Protein AF-A0A1Y3N9B3-F1 (afdb_monomer_lite)

Secondary structure (DSSP, 8-state):
--GGGGSB-TTSSSSS-S----SHHHHHHHHHHHHHHHHHHHHHHHHHT-HHHHHHHHHHHHHHHHHHHHHHHHHHHHB-HHHHHHHHHHHHHHHHHHHHHHHHHHHHHHHHHHHHHHHHHHHHHH-HHHHHHHHHHHHHHHHHH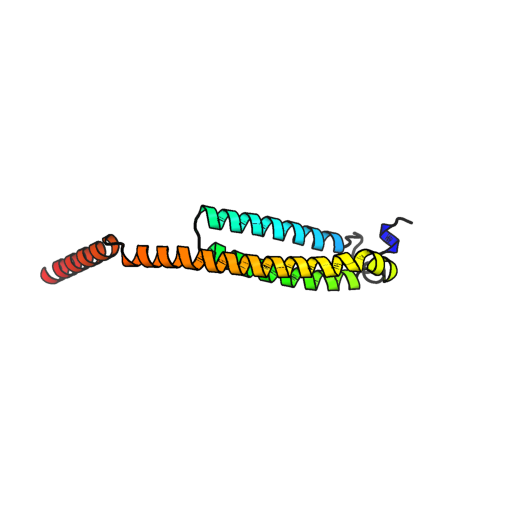TT-

pLDDT: mean 82.55, std 13.64, range [44.78, 96.44]

Radius of gyration: 26.88 Å; chains: 1; bounding box: 47×29×94 Å

Foldseek 3Di:
DDPVVQWWDPPPPPPDDPDPPPCLVVLVVVLVVLVVVLVVLCVVCVVVVPLVSLVVSLVSLVVSLVSLLVSLVVSVVTTDPVNCVVCVVVSVVVSVVSVVVSVVSVVVSVVSCVVSVVVVVCCVVVPVVVVVVVVVVVVVVVVVVVVD

Structure (mmCIF, N/CA/C/O backbone):
data_AF-A0A1Y3N9B3-F1
#
_entry.id   AF-A0A1Y3N9B3-F1
#
loop_
_atom_site.group_PDB
_atom_site.id
_atom_site.type_symbol
_atom_site.label_atom_id
_atom_site.label_alt_id
_atom_site.label_comp_id
_atom_site.label_asym_id
_atom_site.label_entity_id
_atom_site.label_seq_id
_atom_site.pdbx_PDB_ins_code
_atom_site.Cartn_x
_atom_site.Cartn_y
_atom_site.Cartn_z
_atom_site.occupancy
_atom_site.B_iso_or_equiv
_atom_site.auth_seq_id
_atom_site.auth_comp_id
_atom_site.auth_asym_id
_atom_site.auth_atom_id
_atom_site.pdbx_PDB_model_num
ATOM 1 N N . MET A 1 1 ? 12.552 -15.573 -32.818 1.00 44.78 1 MET A N 1
ATOM 2 C CA . MET A 1 1 ? 12.834 -14.660 -31.696 1.00 44.78 1 MET A CA 1
ATOM 3 C C . MET A 1 1 ? 11.504 -14.353 -31.040 1.00 44.78 1 MET A C 1
ATOM 5 O O . MET A 1 1 ? 10.612 -13.855 -31.716 1.00 44.78 1 MET A O 1
ATOM 9 N N . THR A 1 2 ? 11.297 -14.817 -29.814 1.00 46.38 2 THR A N 1
ATOM 10 C CA . THR A 1 2 ? 10.028 -14.657 -29.095 1.00 46.38 2 THR A CA 1
ATOM 11 C C . THR A 1 2 ? 9.822 -13.184 -28.738 1.00 46.38 2 THR A C 1
ATOM 13 O O . THR A 1 2 ? 10.777 -12.520 -28.356 1.00 46.38 2 THR A O 1
ATOM 16 N N . LEU A 1 3 ? 8.589 -12.665 -28.838 1.00 53.88 3 LEU A N 1
ATOM 17 C CA . LEU A 1 3 ? 8.246 -11.261 -28.512 1.00 53.88 3 LEU A CA 1
ATOM 18 C C . LEU A 1 3 ? 8.756 -10.816 -27.127 1.00 53.88 3 LEU A C 1
ATOM 20 O O . LEU A 1 3 ? 9.032 -9.640 -26.914 1.00 53.88 3 LEU A O 1
ATOM 24 N N . LYS A 1 4 ? 8.914 -11.775 -26.205 1.00 57.41 4 LYS A N 1
ATOM 25 C CA . LYS A 1 4 ? 9.479 -11.573 -24.870 1.00 57.41 4 LYS A CA 1
ATOM 26 C C . LYS A 1 4 ? 10.900 -11.000 -24.922 1.00 57.41 4 LYS A C 1
ATOM 28 O O . LYS A 1 4 ? 11.190 -10.099 -24.156 1.00 57.41 4 LYS A O 1
ATOM 33 N N . ASP A 1 5 ? 11.747 -11.435 -25.849 1.00 57.50 5 ASP A N 1
ATOM 34 C CA . ASP A 1 5 ? 13.175 -11.073 -25.868 1.00 57.50 5 ASP A CA 1
ATOM 35 C C . ASP A 1 5 ? 13.439 -9.692 -26.494 1.00 57.50 5 ASP A C 1
ATOM 37 O O . ASP A 1 5 ? 14.550 -9.173 -26.423 1.00 57.50 5 ASP A O 1
ATOM 41 N N . GLN A 1 6 ? 12.423 -9.090 -27.125 1.00 63.06 6 GLN A N 1
ATOM 42 C CA . GLN A 1 6 ? 12.544 -7.799 -27.810 1.00 63.06 6 GLN A CA 1
ATOM 43 C C . GLN A 1 6 ? 12.282 -6.594 -26.900 1.00 63.06 6 GLN A C 1
ATOM 45 O O . GLN A 1 6 ? 12.567 -5.468 -27.293 1.00 63.06 6 GLN A O 1
ATOM 50 N N . CYS A 1 7 ? 11.675 -6.799 -25.729 1.00 68.06 7 CYS A N 1
ATOM 51 C CA . CYS A 1 7 ? 11.155 -5.703 -24.907 1.00 68.06 7 CYS A CA 1
ATOM 52 C C . CYS A 1 7 ? 11.920 -5.467 -23.602 1.00 68.06 7 CYS A C 1
ATOM 54 O O . CYS A 1 7 ? 11.659 -4.456 -22.955 1.00 68.06 7 CYS A O 1
ATOM 56 N N . TYR A 1 8 ? 12.831 -6.361 -23.215 1.00 70.44 8 TYR A N 1
ATOM 57 C CA . TYR A 1 8 ? 13.633 -6.218 -22.001 1.00 70.44 8 TYR A CA 1
ATOM 58 C C . TYR A 1 8 ? 15.053 -5.757 -22.330 1.00 70.44 8 TYR A C 1
ATOM 60 O O . TYR A 1 8 ? 15.629 -6.137 -23.349 1.00 70.44 8 TYR A O 1
ATOM 68 N N . HIS A 1 9 ? 15.641 -4.950 -21.446 1.00 66.38 9 HIS A N 1
ATOM 69 C CA . HIS A 1 9 ? 17.073 -4.678 -21.500 1.00 66.38 9 HIS A CA 1
ATOM 70 C C . HIS A 1 9 ? 17.856 -5.938 -21.098 1.00 66.38 9 HIS A C 1
ATOM 72 O O . HIS A 1 9 ? 17.893 -6.315 -19.931 1.00 66.38 9 HIS A O 1
ATOM 78 N N . ASN A 1 10 ? 18.499 -6.575 -22.078 1.00 61.59 10 ASN A N 1
ATOM 79 C CA . ASN A 1 10 ? 19.207 -7.853 -21.914 1.00 61.59 10 ASN A CA 1
ATOM 80 C C . ASN A 1 10 ? 20.580 -7.729 -21.215 1.00 61.59 10 ASN A C 1
ATOM 82 O O . ASN A 1 10 ? 21.237 -8.727 -20.968 1.00 61.59 10 ASN A O 1
ATOM 86 N N . ASN A 1 11 ? 21.039 -6.520 -20.877 1.00 55.19 11 ASN A N 1
ATOM 87 C CA . ASN A 1 11 ? 22.463 -6.277 -20.603 1.00 55.19 11 ASN A CA 1
ATOM 88 C C . ASN A 1 11 ? 22.908 -6.490 -19.140 1.00 55.19 11 ASN A C 1
ATOM 90 O O . ASN A 1 11 ? 24.078 -6.270 -18.842 1.00 55.19 11 ASN A O 1
ATOM 94 N N . GLU A 1 12 ? 22.017 -6.889 -18.226 1.00 54.22 12 GLU A N 1
ATOM 95 C CA . GLU A 1 12 ? 22.341 -7.008 -16.787 1.00 54.22 12 GLU A CA 1
ATOM 96 C C . GLU A 1 12 ? 21.958 -8.365 -16.158 1.00 54.22 12 GLU A C 1
ATOM 98 O O . GLU A 1 12 ? 22.304 -8.622 -15.010 1.00 54.22 12 GLU A O 1
ATOM 103 N N . LEU A 1 13 ? 21.277 -9.253 -16.897 1.00 53.59 13 LEU A N 1
ATOM 104 C CA . LEU A 1 13 ? 20.791 -10.554 -16.397 1.00 53.59 13 LEU A CA 1
ATOM 105 C C . LEU A 1 13 ? 21.708 -11.743 -16.734 1.00 53.59 13 LEU A C 1
ATOM 107 O O . LEU A 1 13 ? 21.514 -12.825 -16.187 1.00 53.59 13 LEU A O 1
ATOM 111 N N . ASP A 1 14 ? 22.723 -11.551 -17.577 1.00 52.38 14 ASP A N 1
ATOM 112 C CA . ASP A 1 14 ? 23.509 -12.666 -18.124 1.00 52.38 14 ASP A CA 1
ATOM 113 C C . ASP A 1 14 ? 24.690 -13.097 -17.231 1.00 52.38 14 ASP A C 1
ATOM 115 O O . ASP A 1 14 ? 25.286 -14.147 -17.469 1.00 52.38 14 ASP A O 1
ATOM 119 N N . ASN A 1 15 ? 25.040 -12.320 -16.196 1.00 53.25 15 ASN A N 1
ATOM 120 C CA . ASN A 1 15 ? 26.277 -12.549 -15.436 1.00 53.25 15 ASN A CA 1
ATOM 121 C C . ASN A 1 15 ? 26.125 -13.316 -14.116 1.00 53.25 15 ASN A C 1
ATOM 123 O O . ASN A 1 15 ? 27.138 -13.795 -13.615 1.00 53.25 15 ASN A O 1
ATOM 127 N N . GLU A 1 16 ? 24.920 -13.519 -13.571 1.00 59.75 16 GLU A N 1
ATOM 128 C CA . GLU A 1 16 ? 24.751 -14.354 -12.372 1.00 59.75 16 GLU A CA 1
ATOM 129 C C . GLU A 1 16 ? 23.479 -15.221 -12.425 1.00 59.75 16 GLU A C 1
ATOM 131 O O . GLU A 1 16 ? 22.392 -14.817 -12.026 1.00 59.75 16 GLU A O 1
ATOM 136 N N . THR A 1 17 ? 23.685 -16.494 -12.788 1.00 52.31 17 THR A N 1
ATOM 137 C CA . THR A 1 17 ? 22.793 -17.661 -12.598 1.00 52.31 17 THR A CA 1
ATOM 138 C C . THR A 1 17 ? 21.743 -17.921 -13.688 1.00 52.31 17 THR A C 1
ATOM 140 O O . THR A 1 17 ? 20.802 -17.164 -13.892 1.00 52.31 17 THR A O 1
ATOM 143 N N . GLY A 1 18 ? 21.866 -19.087 -14.336 1.00 51.25 18 GLY A N 1
ATOM 144 C CA . GLY A 1 18 ? 21.045 -19.573 -15.451 1.00 51.25 18 GLY A CA 1
ATOM 145 C C . GLY A 1 18 ? 19.599 -19.956 -15.118 1.00 51.25 18 GLY A C 1
ATOM 146 O O . GLY A 1 18 ? 19.177 -21.066 -15.421 1.00 51.25 18 GLY A O 1
ATOM 147 N N . ASN A 1 19 ? 18.827 -19.029 -14.557 1.00 53.59 19 ASN A N 1
ATOM 148 C CA . ASN A 1 19 ? 17.369 -19.050 -14.583 1.00 53.59 19 ASN A CA 1
ATOM 149 C C . ASN A 1 19 ? 16.900 -17.641 -14.966 1.00 53.59 19 ASN A C 1
ATOM 151 O O . ASN A 1 19 ? 17.014 -16.713 -14.172 1.00 53.59 19 ASN A O 1
ATOM 155 N N . ASN A 1 20 ? 16.360 -17.476 -16.175 1.00 57.09 20 ASN A N 1
ATOM 156 C CA . ASN A 1 20 ? 15.894 -16.190 -16.709 1.00 57.09 20 ASN A CA 1
ATOM 157 C C . ASN A 1 20 ? 14.583 -15.751 -16.029 1.00 57.09 20 ASN A C 1
ATOM 159 O O . ASN A 1 20 ? 13.507 -15.758 -16.639 1.00 57.09 20 ASN A O 1
ATOM 163 N N . ILE A 1 21 ? 14.642 -15.418 -14.740 1.00 59.53 21 ILE A N 1
ATOM 164 C CA . ILE A 1 21 ? 13.493 -14.931 -13.982 1.00 59.53 21 ILE A CA 1
ATOM 165 C C . ILE A 1 21 ? 13.372 -13.434 -14.273 1.00 59.53 21 ILE A C 1
ATOM 167 O O . ILE A 1 21 ? 14.010 -12.602 -13.640 1.00 59.53 21 ILE A O 1
ATOM 171 N N . THR A 1 22 ? 12.557 -13.069 -15.261 1.00 66.69 22 THR A N 1
ATOM 172 C CA . THR A 1 22 ? 12.198 -11.663 -15.488 1.00 66.69 22 THR A CA 1
ATOM 173 C C . THR A 1 22 ? 11.461 -11.144 -14.244 1.00 66.69 22 THR A C 1
ATOM 175 O O . THR A 1 22 ? 10.401 -11.695 -13.942 1.00 66.69 22 THR A O 1
ATOM 178 N N . PRO A 1 23 ? 11.952 -10.118 -13.524 1.00 74.25 23 PRO A N 1
ATOM 179 C CA . PRO A 1 23 ? 11.360 -9.679 -12.253 1.00 74.25 23 PRO A CA 1
ATOM 180 C C . PRO A 1 23 ? 10.055 -8.883 -12.432 1.00 74.25 23 PRO A C 1
ATOM 182 O O . PRO A 1 23 ? 9.253 -8.775 -11.510 1.00 74.25 23 PRO A O 1
ATOM 185 N N . LEU A 1 24 ? 9.790 -8.361 -13.634 1.00 80.31 24 LEU A N 1
ATOM 186 C CA . LEU A 1 24 ? 8.644 -7.487 -13.902 1.00 80.31 24 LEU A CA 1
ATOM 187 C C . LEU A 1 24 ? 7.258 -8.099 -13.578 1.00 80.31 24 LEU A C 1
ATOM 189 O O . LEU A 1 24 ? 6.458 -7.426 -12.923 1.00 80.31 24 LEU A O 1
ATOM 193 N N . PRO A 1 25 ? 6.942 -9.354 -13.970 1.00 83.81 25 PRO A N 1
ATOM 194 C CA . PRO A 1 25 ? 5.663 -9.981 -13.633 1.00 83.81 25 PRO A CA 1
ATOM 195 C C . PRO A 1 25 ? 5.492 -10.219 -12.129 1.00 83.81 25 PRO A C 1
ATOM 197 O O . PRO A 1 25 ? 4.369 -10.183 -11.634 1.00 83.81 25 PRO A O 1
ATOM 200 N N . LEU A 1 26 ? 6.593 -10.423 -11.394 1.00 87.94 26 LEU A N 1
ATOM 201 C CA . LEU A 1 26 ? 6.564 -10.616 -9.946 1.00 87.94 26 LEU A CA 1
ATOM 202 C C . LEU A 1 26 ? 6.072 -9.350 -9.232 1.00 87.94 26 LEU A C 1
ATOM 204 O O . LEU A 1 26 ? 5.213 -9.444 -8.360 1.00 87.94 26 LEU A O 1
ATOM 208 N N . TYR A 1 27 ? 6.552 -8.170 -9.636 1.00 88.44 27 TYR A N 1
ATOM 209 C CA . TYR A 1 27 ? 6.101 -6.898 -9.058 1.00 88.44 27 TYR A CA 1
ATOM 210 C C . TYR A 1 27 ? 4.602 -6.659 -9.279 1.00 88.44 27 TYR A C 1
ATOM 212 O O . TYR A 1 27 ? 3.894 -6.271 -8.355 1.00 88.44 27 TYR A O 1
ATOM 220 N N . LEU A 1 28 ? 4.096 -6.954 -10.482 1.00 88.44 28 LEU A N 1
ATOM 221 C CA . LEU A 1 28 ? 2.663 -6.857 -10.793 1.00 88.44 28 LEU A CA 1
ATOM 222 C C . LEU A 1 28 ? 1.829 -7.855 -9.982 1.00 88.44 28 LEU A C 1
ATOM 224 O O . LEU A 1 28 ? 0.761 -7.504 -9.492 1.00 88.44 28 LEU A O 1
ATOM 228 N N . PHE A 1 29 ? 2.319 -9.083 -9.813 1.00 92.62 29 PHE A N 1
ATOM 229 C CA . PHE A 1 29 ? 1.628 -10.103 -9.031 1.00 92.62 29 PHE A CA 1
ATOM 230 C C . PHE A 1 29 ? 1.518 -9.717 -7.553 1.00 92.62 29 PHE A C 1
ATOM 232 O O . PHE A 1 29 ? 0.432 -9.782 -6.983 1.00 92.62 29 PHE A O 1
ATOM 239 N N . ILE A 1 30 ? 2.620 -9.268 -6.943 1.00 93.25 30 ILE A N 1
ATOM 240 C CA . ILE A 1 30 ? 2.628 -8.817 -5.544 1.00 93.25 30 ILE A CA 1
ATOM 241 C C . ILE A 1 30 ? 1.682 -7.628 -5.363 1.00 93.25 30 ILE A C 1
ATOM 243 O O . ILE A 1 30 ? 0.953 -7.594 -4.377 1.00 93.25 30 ILE A O 1
ATOM 247 N N . PHE A 1 31 ? 1.643 -6.707 -6.328 1.00 92.75 31 PHE A N 1
ATOM 248 C CA . PHE A 1 31 ? 0.741 -5.557 -6.300 1.00 92.75 31 PHE A CA 1
ATOM 249 C C . PHE A 1 31 ? -0.743 -5.951 -6.362 1.00 92.75 31 PHE A C 1
ATOM 251 O O . PHE A 1 31 ? -1.560 -5.460 -5.595 1.00 92.75 31 PHE A O 1
ATOM 258 N N . ILE A 1 32 ? -1.120 -6.887 -7.235 1.00 93.88 32 ILE A N 1
ATOM 259 C CA . ILE A 1 32 ? -2.512 -7.364 -7.290 1.00 93.88 32 ILE A CA 1
ATOM 260 C C . ILE A 1 32 ? -2.881 -8.084 -5.985 1.00 93.88 32 ILE A C 1
ATOM 262 O O . ILE A 1 32 ? -3.956 -7.863 -5.428 1.00 93.88 32 ILE A O 1
ATOM 266 N N . CYS A 1 33 ? -1.980 -8.923 -5.472 1.00 96.12 33 CYS A N 1
ATOM 267 C CA . CYS A 1 33 ? -2.178 -9.612 -4.202 1.00 96.12 33 CYS A CA 1
ATOM 268 C C . CYS A 1 33 ? -2.291 -8.637 -3.018 1.00 96.12 33 CYS A C 1
ATOM 270 O O . CYS A 1 33 ? -3.092 -8.888 -2.118 1.00 96.12 33 CYS A O 1
ATOM 272 N N . SER A 1 34 ? -1.542 -7.529 -3.013 1.00 95.38 34 SER A N 1
ATOM 273 C CA . SER A 1 34 ? -1.606 -6.524 -1.946 1.00 95.38 34 SER A CA 1
ATOM 274 C C . SER A 1 34 ? -2.938 -5.774 -1.935 1.00 95.38 34 SER A C 1
ATOM 276 O O . SER A 1 34 ? -3.502 -5.562 -0.864 1.00 95.38 34 SER A O 1
ATOM 278 N N . GLU A 1 35 ? -3.494 -5.436 -3.098 1.00 93.69 35 GLU A N 1
ATOM 279 C CA . GLU A 1 35 ? -4.821 -4.809 -3.202 1.00 93.69 35 GLU A CA 1
ATOM 280 C C . GLU A 1 35 ? -5.940 -5.751 -2.728 1.00 93.69 35 GLU A C 1
ATOM 282 O O . GLU A 1 35 ? -6.823 -5.353 -1.967 1.00 93.69 35 GLU A O 1
ATOM 287 N N . LEU A 1 36 ? -5.878 -7.035 -3.098 1.00 96.12 36 LEU A N 1
ATOM 288 C CA . LEU A 1 36 ? -6.830 -8.037 -2.604 1.00 96.12 36 LEU A CA 1
ATOM 289 C C . LEU A 1 36 ? -6.730 -8.220 -1.086 1.00 96.12 36 LEU A C 1
ATOM 291 O O . LEU A 1 36 ? -7.750 -8.325 -0.401 1.00 96.12 36 LEU A O 1
ATOM 295 N N . PHE A 1 37 ? -5.507 -8.232 -0.555 1.00 96.00 37 PHE A N 1
ATOM 296 C CA . PHE A 1 37 ? -5.275 -8.325 0.880 1.00 96.00 37 PHE A CA 1
ATOM 297 C C . PHE A 1 37 ? -5.819 -7.103 1.631 1.00 96.00 37 PHE A C 1
ATOM 299 O O . PHE A 1 37 ? -6.433 -7.270 2.682 1.00 96.00 37 PHE A O 1
ATOM 306 N N . LEU A 1 38 ? -5.673 -5.892 1.082 1.00 95.50 38 LEU A N 1
ATOM 307 C CA . LEU A 1 38 ? -6.261 -4.683 1.662 1.00 95.50 38 LEU A CA 1
ATOM 308 C C . LEU A 1 38 ? -7.788 -4.799 1.758 1.00 95.50 38 LEU A C 1
ATOM 310 O O . LEU A 1 38 ? -8.347 -4.526 2.818 1.00 95.5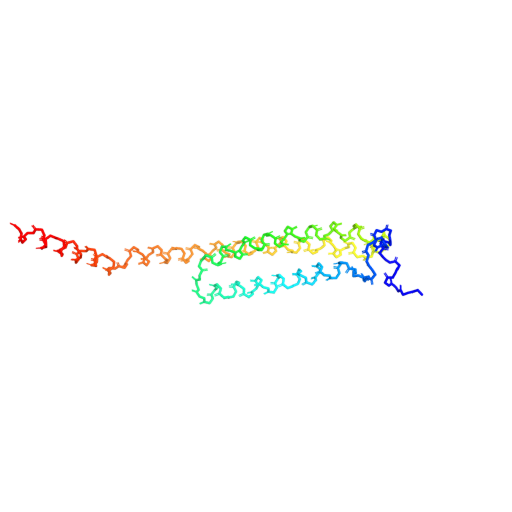0 38 LEU A O 1
ATOM 314 N N . ILE A 1 39 ? -8.455 -5.253 0.691 1.00 94.81 39 ILE A N 1
ATOM 315 C CA . ILE A 1 39 ? -9.914 -5.452 0.689 1.00 94.81 39 ILE A CA 1
ATOM 316 C C . ILE A 1 39 ? -10.322 -6.459 1.770 1.00 94.81 39 ILE A C 1
ATOM 318 O O . ILE A 1 39 ? -11.273 -6.209 2.511 1.00 94.81 39 ILE A O 1
ATOM 322 N N . TYR A 1 40 ? -9.591 -7.569 1.888 1.00 96.44 40 TYR A N 1
ATOM 323 C CA . TYR A 1 40 ? -9.837 -8.586 2.909 1.00 96.44 40 TYR A CA 1
ATOM 324 C C . TYR A 1 40 ? -9.691 -8.026 4.331 1.00 96.44 40 TYR A C 1
ATOM 326 O O . TYR A 1 40 ? -10.600 -8.184 5.143 1.00 96.44 40 TYR A O 1
ATOM 334 N N . VAL A 1 41 ? -8.590 -7.327 4.628 1.00 95.19 41 VAL A N 1
ATOM 335 C CA . VAL A 1 41 ? -8.337 -6.747 5.958 1.00 95.19 41 VAL A CA 1
ATOM 336 C C . VAL A 1 41 ? -9.361 -5.671 6.296 1.00 95.19 41 VAL A C 1
ATOM 338 O O . VAL A 1 41 ? -9.860 -5.634 7.414 1.00 95.19 41 VAL A O 1
ATOM 341 N N . THR A 1 42 ? -9.718 -4.804 5.347 1.00 94.12 42 THR A N 1
ATOM 342 C CA . THR A 1 42 ? -10.759 -3.799 5.581 1.00 94.12 42 THR A CA 1
ATOM 343 C C . THR A 1 42 ? -12.117 -4.453 5.829 1.00 94.12 42 THR A C 1
ATOM 345 O O . THR A 1 42 ? -12.853 -3.993 6.697 1.00 94.12 42 THR A O 1
ATOM 348 N N . TYR A 1 43 ? -12.458 -5.526 5.113 1.00 94.94 43 TYR A N 1
ATOM 349 C CA . TYR A 1 43 ? -13.687 -6.276 5.367 1.00 94.94 43 TYR A CA 1
ATOM 350 C C . TYR A 1 43 ? -13.700 -6.898 6.770 1.00 94.94 43 TYR A C 1
ATOM 352 O O . TYR A 1 43 ? -14.681 -6.733 7.495 1.00 94.94 43 TYR A O 1
ATOM 360 N N . ASP A 1 44 ? -12.608 -7.556 7.166 1.00 95.38 44 ASP A N 1
ATOM 361 C CA . ASP A 1 44 ? -12.468 -8.158 8.494 1.00 95.38 44 ASP A CA 1
ATOM 362 C C . ASP A 1 44 ? -12.588 -7.102 9.607 1.00 95.38 44 ASP A C 1
ATOM 364 O O . ASP A 1 44 ? -13.381 -7.256 10.539 1.00 95.38 44 ASP A O 1
ATOM 368 N N . ALA A 1 45 ? -11.926 -5.958 9.422 1.00 93.25 45 ALA A N 1
ATOM 369 C CA . ALA A 1 45 ? -11.974 -4.828 10.342 1.00 93.25 45 ALA A CA 1
ATOM 370 C C . ALA A 1 45 ? -13.392 -4.266 10.516 1.00 93.25 45 ALA A C 1
ATOM 372 O O . ALA A 1 45 ? -13.794 -3.903 11.625 1.00 93.25 45 ALA A O 1
ATOM 373 N N . LEU A 1 46 ? -14.165 -4.196 9.426 1.00 90.69 46 LEU A N 1
ATOM 374 C CA . LEU A 1 46 ? -15.556 -3.745 9.450 1.00 90.69 46 LEU A CA 1
ATOM 375 C C . LEU A 1 46 ? -16.474 -4.765 10.126 1.00 90.69 46 LEU A C 1
ATOM 377 O O . LEU A 1 46 ? -17.355 -4.372 10.887 1.00 90.69 46 LEU A O 1
ATOM 381 N N . TYR A 1 47 ? -16.269 -6.059 9.881 1.00 91.81 47 TYR A N 1
ATOM 382 C CA . TYR A 1 47 ? -17.064 -7.119 10.499 1.00 91.81 47 TYR A CA 1
ATOM 383 C C . TYR A 1 47 ? -16.847 -7.181 12.018 1.00 91.81 47 TYR A C 1
ATOM 385 O O . TYR A 1 47 ? -17.807 -7.270 12.786 1.00 91.81 47 TYR A O 1
ATOM 393 N N . HIS A 1 48 ? -15.596 -7.059 12.465 1.00 90.06 48 HIS A N 1
ATOM 394 C CA . HIS A 1 48 ? -15.235 -7.078 13.882 1.00 90.06 48 HIS A CA 1
ATOM 395 C C . HIS A 1 48 ? -15.361 -5.712 14.578 1.00 90.06 48 HIS A C 1
ATOM 397 O O . HIS A 1 48 ? -15.198 -5.634 15.796 1.00 90.06 48 HIS A O 1
ATOM 403 N N . ASN A 1 49 ? -15.677 -4.638 13.842 1.00 87.44 49 ASN A N 1
ATOM 404 C CA . ASN A 1 49 ? -15.640 -3.247 14.319 1.00 87.44 49 ASN A CA 1
ATOM 405 C C . ASN A 1 49 ? -14.295 -2.889 14.986 1.00 87.44 49 ASN A C 1
ATOM 407 O O . ASN A 1 49 ? -14.245 -2.188 16.003 1.00 87.44 49 ASN A O 1
ATOM 411 N N . ASN A 1 50 ? -13.191 -3.405 14.439 1.00 89.38 50 ASN A N 1
ATOM 412 C CA . ASN A 1 50 ? -11.862 -3.202 14.995 1.00 89.38 50 ASN A CA 1
ATOM 413 C C . ASN A 1 50 ? -11.231 -1.909 14.457 1.00 89.38 50 ASN A C 1
ATOM 415 O O . ASN A 1 50 ? -10.691 -1.849 13.354 1.00 89.38 50 ASN A O 1
ATOM 419 N N . ASN A 1 51 ? -11.230 -0.865 15.284 1.00 87.62 51 ASN A N 1
ATOM 420 C CA . ASN A 1 51 ? -10.675 0.440 14.915 1.00 87.62 51 ASN A CA 1
ATOM 421 C C . ASN A 1 51 ? -9.181 0.431 14.616 1.00 87.62 51 ASN A C 1
ATOM 423 O O . ASN A 1 51 ? -8.720 1.242 13.812 1.00 87.62 51 ASN A O 1
ATOM 427 N N . ILE A 1 52 ? -8.420 -0.441 15.279 1.00 89.62 52 ILE A N 1
ATOM 428 C CA . ILE A 1 52 ? -6.969 -0.511 15.087 1.00 89.62 52 ILE A CA 1
ATOM 429 C C . ILE A 1 52 ? -6.674 -1.034 13.680 1.00 89.62 52 ILE A C 1
ATOM 431 O O . ILE A 1 52 ? -5.805 -0.497 12.994 1.00 89.62 52 ILE A O 1
ATOM 435 N N . GLU A 1 53 ? -7.445 -2.016 13.214 1.00 92.62 53 GLU A N 1
ATOM 436 C CA . GLU A 1 53 ? -7.322 -2.553 11.857 1.00 92.62 53 GLU A CA 1
ATOM 437 C C . GLU A 1 53 ? -7.789 -1.560 10.793 1.00 92.62 53 GLU A C 1
ATOM 439 O O . GLU A 1 53 ? -7.154 -1.462 9.747 1.00 92.62 53 GLU A O 1
ATOM 444 N N . ILE A 1 54 ? -8.822 -0.752 11.063 1.00 93.06 54 ILE A N 1
ATOM 445 C CA . ILE A 1 54 ? -9.244 0.318 10.142 1.00 93.06 54 ILE A CA 1
ATOM 446 C C . ILE A 1 54 ? -8.098 1.316 9.926 1.00 93.06 54 ILE A C 1
ATOM 448 O O . ILE A 1 54 ? -7.739 1.600 8.780 1.00 93.06 54 ILE A O 1
ATOM 452 N N . ILE A 1 55 ? -7.466 1.791 11.006 1.00 92.00 55 ILE A N 1
ATOM 453 C CA . ILE A 1 55 ? -6.303 2.692 10.926 1.00 92.00 55 ILE A CA 1
ATOM 454 C C . ILE A 1 55 ? -5.137 2.002 10.206 1.00 92.00 55 ILE A C 1
ATOM 456 O O . ILE A 1 55 ? -4.507 2.604 9.334 1.00 92.00 55 ILE A O 1
ATOM 460 N N . GLY A 1 56 ? -4.881 0.729 10.521 1.00 93.75 56 GLY A N 1
ATOM 461 C CA . GLY A 1 56 ? -3.872 -0.085 9.845 1.00 93.75 56 GLY A CA 1
ATOM 462 C C . GLY A 1 56 ? -4.108 -0.175 8.335 1.00 93.75 56 GLY A C 1
ATOM 463 O O . GLY A 1 56 ? -3.177 0.029 7.556 1.00 93.75 56 GLY A O 1
ATOM 464 N N . SER A 1 57 ? -5.356 -0.378 7.910 1.00 95.19 57 SER A N 1
ATOM 465 C CA . SER A 1 57 ? -5.732 -0.440 6.495 1.00 95.19 57 SER A CA 1
ATOM 466 C C . SER A 1 57 ? -5.513 0.895 5.774 1.00 95.19 57 SER A C 1
ATOM 468 O O . SER A 1 57 ? -5.080 0.906 4.625 1.00 95.19 57 SER A O 1
ATOM 470 N N . ALA A 1 58 ? -5.727 2.031 6.449 1.00 94.94 58 ALA A N 1
ATOM 471 C CA . ALA A 1 58 ? -5.482 3.355 5.877 1.00 94.94 58 ALA A CA 1
ATOM 472 C C . ALA A 1 58 ? -3.985 3.628 5.647 1.00 94.94 58 ALA A C 1
ATOM 474 O O . ALA A 1 58 ? -3.596 4.151 4.597 1.00 94.94 58 ALA A O 1
ATOM 475 N N . ILE A 1 59 ? -3.133 3.226 6.596 1.00 95.56 59 ILE A N 1
ATOM 476 C CA . ILE A 1 59 ? -1.673 3.306 6.446 1.00 95.56 59 ILE A CA 1
ATOM 477 C C . ILE A 1 59 ? -1.211 2.372 5.322 1.00 95.56 59 ILE A C 1
ATOM 479 O O . ILE A 1 59 ? -0.455 2.793 4.448 1.00 95.56 59 ILE A O 1
ATOM 4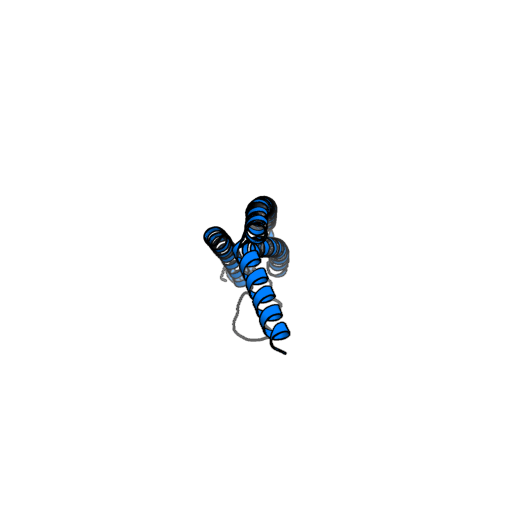83 N N . TYR A 1 60 ? -1.704 1.131 5.303 1.00 96.06 60 TYR A N 1
ATOM 484 C CA . TYR A 1 60 ? -1.362 0.149 4.275 1.00 96.06 60 TYR A CA 1
ATOM 485 C C . TYR A 1 60 ? -1.748 0.618 2.866 1.00 96.06 60 TYR A C 1
ATOM 487 O O . TYR A 1 60 ? -0.929 0.548 1.953 1.00 96.06 60 TYR A O 1
ATOM 495 N N . ASN A 1 61 ? -2.943 1.192 2.699 1.00 95.19 61 ASN A N 1
ATOM 496 C CA . ASN A 1 61 ? -3.382 1.756 1.423 1.00 95.19 61 ASN A CA 1
ATOM 497 C C . ASN A 1 61 ? -2.470 2.908 0.951 1.00 95.19 61 ASN A C 1
ATOM 499 O O . ASN A 1 61 ? -2.092 2.991 -0.216 1.00 95.19 61 ASN A O 1
ATOM 503 N N . THR A 1 62 ? -2.022 3.761 1.879 1.00 94.75 62 THR A N 1
ATOM 504 C CA . THR A 1 62 ? -1.060 4.833 1.567 1.00 94.75 62 THR A CA 1
ATOM 505 C C . THR A 1 62 ? 0.277 4.263 1.076 1.00 94.75 62 THR A C 1
ATOM 507 O O . THR A 1 62 ? 0.844 4.755 0.099 1.00 94.75 62 THR A O 1
ATOM 510 N N . LEU A 1 63 ? 0.771 3.195 1.711 1.00 95.38 63 LEU A N 1
ATOM 511 C CA . LEU A 1 63 ? 2.002 2.512 1.301 1.00 95.38 63 LEU A CA 1
ATOM 512 C C . LEU A 1 63 ? 1.870 1.852 -0.080 1.00 95.38 63 LEU A C 1
ATOM 514 O O . LEU A 1 63 ? 2.779 2.000 -0.897 1.00 95.38 63 LEU A O 1
ATOM 518 N N . ASN A 1 64 ? 0.745 1.190 -0.374 1.00 94.19 64 ASN A N 1
ATOM 519 C CA . ASN A 1 64 ? 0.475 0.624 -1.703 1.00 94.19 64 ASN A CA 1
ATOM 520 C C . ASN A 1 64 ? 0.457 1.708 -2.793 1.00 94.19 64 ASN A C 1
ATOM 522 O O . ASN A 1 64 ? 1.030 1.518 -3.868 1.00 94.19 64 ASN A O 1
ATOM 526 N N . SER A 1 65 ? -0.105 2.885 -2.508 1.00 94.25 65 SER A N 1
ATOM 527 C CA . SER A 1 65 ? -0.066 4.015 -3.443 1.00 94.25 65 SER A CA 1
ATOM 528 C C . SER A 1 65 ? 1.360 4.499 -3.710 1.00 94.25 65 SER A C 1
ATOM 530 O O . SER A 1 65 ? 1.723 4.732 -4.863 1.00 94.25 65 SER A O 1
ATOM 532 N N . CYS A 1 66 ? 2.211 4.593 -2.686 1.00 94.19 66 CYS A N 1
ATOM 533 C CA . CYS A 1 66 ? 3.634 4.894 -2.877 1.00 94.19 66 CYS A CA 1
ATOM 534 C C . CYS A 1 66 ? 4.346 3.808 -3.698 1.00 94.19 66 CYS A C 1
ATOM 536 O O . CYS A 1 66 ? 5.161 4.120 -4.569 1.00 94.19 66 CYS A O 1
ATOM 538 N N . TYR A 1 67 ? 4.015 2.536 -3.464 1.00 93.62 67 TYR A N 1
ATOM 539 C CA . TYR A 1 67 ? 4.575 1.417 -4.217 1.00 93.62 67 TYR A CA 1
ATOM 540 C C . TYR A 1 67 ? 4.224 1.487 -5.711 1.00 93.62 67 TYR A C 1
ATOM 542 O O . TYR A 1 67 ? 5.099 1.254 -6.545 1.00 93.62 67 TYR A O 1
ATOM 550 N N . SER A 1 68 ? 3.004 1.906 -6.066 1.00 93.06 68 SER A N 1
ATOM 551 C CA . SER A 1 68 ? 2.592 2.079 -7.470 1.00 93.06 68 SER A CA 1
ATOM 552 C C . SER A 1 68 ? 3.479 3.073 -8.245 1.00 93.06 68 SER A C 1
ATOM 554 O O . SER A 1 68 ? 3.766 2.867 -9.425 1.00 93.06 68 SER A O 1
ATOM 556 N N . ILE A 1 69 ? 4.003 4.108 -7.571 1.00 92.06 69 ILE A N 1
ATOM 557 C CA . ILE A 1 69 ? 4.965 5.055 -8.154 1.00 92.06 69 ILE A CA 1
ATOM 558 C C . ILE A 1 69 ? 6.323 4.380 -8.373 1.00 92.06 69 ILE A C 1
ATOM 560 O O . ILE A 1 69 ? 6.920 4.505 -9.442 1.00 92.06 69 ILE A O 1
ATOM 564 N N . ILE A 1 70 ? 6.823 3.651 -7.371 1.00 92.38 70 ILE A N 1
ATOM 565 C CA . ILE A 1 70 ? 8.110 2.943 -7.461 1.00 92.38 70 ILE A CA 1
ATOM 566 C C . ILE A 1 70 ? 8.080 1.930 -8.613 1.00 92.38 70 ILE A C 1
ATOM 568 O O . ILE A 1 70 ? 9.031 1.837 -9.392 1.00 92.38 70 ILE A O 1
ATOM 572 N N . GLN A 1 71 ? 6.970 1.211 -8.764 1.00 91.19 71 GLN A N 1
ATOM 573 C CA . GLN A 1 71 ? 6.769 0.241 -9.833 1.00 91.19 71 GLN A CA 1
ATOM 574 C C . GLN A 1 71 ? 6.817 0.881 -11.230 1.00 91.19 71 GLN A C 1
ATOM 576 O O . GLN A 1 71 ? 7.376 0.287 -12.154 1.00 91.19 71 GLN A O 1
ATOM 581 N N . ALA A 1 72 ? 6.305 2.106 -11.392 1.00 89.00 72 ALA A N 1
ATOM 582 C CA . ALA A 1 72 ? 6.397 2.844 -12.651 1.00 89.00 72 ALA A CA 1
ATOM 583 C C . ALA A 1 72 ? 7.856 3.132 -13.055 1.00 89.00 72 ALA A C 1
ATOM 585 O O . ALA A 1 72 ? 8.220 2.964 -14.221 1.00 89.00 72 ALA A O 1
ATOM 586 N N . PHE A 1 73 ? 8.712 3.492 -12.093 1.00 88.69 73 PHE A N 1
ATOM 587 C CA . PHE A 1 73 ? 10.142 3.700 -12.344 1.00 88.69 73 PHE A CA 1
ATOM 588 C C . PHE A 1 73 ? 10.875 2.402 -12.692 1.00 88.69 73 PHE A C 1
ATOM 590 O O . PHE A 1 73 ? 11.725 2.388 -13.582 1.00 88.69 73 PHE A O 1
ATOM 597 N N . GLN A 1 74 ? 10.536 1.299 -12.023 1.00 86.56 74 GLN A N 1
ATOM 598 C CA . GLN A 1 74 ? 11.112 -0.011 -12.336 1.00 86.56 74 GLN A CA 1
ATOM 599 C C . GLN A 1 74 ? 10.740 -0.453 -13.753 1.00 86.56 74 GLN A C 1
ATOM 601 O O . GLN A 1 74 ? 11.596 -0.940 -14.487 1.00 86.56 74 GLN A O 1
ATOM 606 N N . LEU A 1 75 ? 9.492 -0.227 -14.168 1.00 86.25 75 LEU A N 1
ATOM 607 C CA . LEU A 1 75 ? 9.044 -0.551 -15.518 1.00 86.25 75 LEU A CA 1
ATOM 608 C C . LEU A 1 75 ? 9.866 0.187 -16.580 1.00 86.25 75 LEU A C 1
ATOM 610 O O . LEU A 1 75 ? 10.293 -0.441 -17.541 1.00 86.25 75 LEU A O 1
ATOM 614 N N . TYR A 1 76 ? 10.138 1.479 -16.377 1.00 85.56 76 TYR A N 1
ATOM 615 C CA . TYR A 1 76 ? 10.996 2.260 -17.271 1.00 85.56 76 TYR A CA 1
ATOM 616 C C . TYR A 1 76 ? 12.441 1.738 -17.308 1.00 85.56 76 TYR A C 1
ATOM 618 O O . TYR A 1 76 ? 13.050 1.702 -18.368 1.00 85.56 76 TYR A O 1
ATOM 626 N N . LYS A 1 77 ? 12.986 1.275 -16.173 1.00 85.38 77 LYS A N 1
ATOM 627 C CA . LYS A 1 77 ? 14.356 0.737 -16.108 1.00 85.38 77 LYS A CA 1
ATOM 628 C C . LYS A 1 77 ? 14.525 -0.571 -16.894 1.00 85.38 77 LYS A C 1
ATOM 630 O O . LYS A 1 77 ? 15.573 -0.787 -17.496 1.00 85.38 77 LYS A O 1
ATOM 635 N N . TYR A 1 78 ? 13.534 -1.462 -16.846 1.00 81.31 78 TYR A N 1
ATOM 636 C CA . TYR A 1 78 ? 13.652 -2.807 -17.423 1.00 81.31 78 TYR A CA 1
ATOM 637 C C . TYR A 1 78 ? 13.163 -2.919 -18.875 1.00 81.31 78 TYR A C 1
ATOM 639 O O . TYR A 1 78 ? 13.532 -3.888 -19.541 1.00 81.31 78 TYR A O 1
ATOM 647 N N . LEU A 1 79 ? 12.352 -1.974 -19.368 1.00 84.31 79 LEU A N 1
ATOM 648 C CA . LEU A 1 79 ? 11.829 -1.985 -20.738 1.00 84.31 79 LEU A CA 1
ATOM 649 C C . LEU A 1 79 ? 12.618 -1.082 -21.686 1.00 84.31 79 LEU A C 1
ATOM 651 O O . LEU A 1 79 ? 13.058 0.000 -21.322 1.00 84.31 79 LEU A O 1
ATOM 655 N N . THR A 1 80 ? 12.705 -1.497 -22.947 1.00 84.50 80 THR A N 1
ATOM 656 C CA . THR A 1 80 ? 13.184 -0.639 -24.039 1.00 84.50 80 THR A CA 1
ATOM 657 C C . THR A 1 80 ? 12.167 0.469 -24.355 1.00 84.50 80 THR A C 1
ATOM 659 O O . THR A 1 80 ? 10.957 0.236 -24.292 1.00 84.50 80 THR A O 1
ATOM 662 N N . GLU A 1 81 ? 12.644 1.643 -24.783 1.00 85.06 81 GLU A N 1
ATOM 663 C CA . GLU A 1 81 ? 11.831 2.823 -25.141 1.00 85.06 81 GLU A CA 1
ATOM 664 C C . GLU A 1 81 ? 10.644 2.513 -26.073 1.00 85.06 81 GLU A C 1
ATOM 666 O O . GLU A 1 81 ? 9.529 2.991 -25.852 1.00 85.06 81 GLU A O 1
ATOM 671 N N . GLU A 1 82 ? 10.832 1.665 -27.094 1.00 85.31 82 GLU A N 1
ATOM 672 C CA . GLU A 1 82 ? 9.753 1.293 -28.024 1.00 85.31 82 GLU A CA 1
ATOM 673 C C . GLU A 1 82 ? 8.604 0.540 -27.341 1.00 85.31 82 GLU A C 1
ATOM 675 O O . GLU A 1 82 ? 7.431 0.754 -27.662 1.00 85.31 82 GLU A O 1
ATOM 680 N N . CYS A 1 83 ? 8.931 -0.341 -26.392 1.00 83.50 83 CYS A N 1
ATOM 681 C CA . CYS A 1 83 ? 7.939 -1.089 -25.630 1.00 83.50 83 CYS A CA 1
ATOM 682 C C . CYS A 1 83 ? 7.283 -0.193 -24.578 1.00 83.50 83 CYS A C 1
ATOM 684 O O . CYS A 1 83 ? 6.054 -0.163 -24.466 1.00 83.50 83 CYS A O 1
ATOM 686 N N . PHE A 1 84 ? 8.086 0.605 -23.869 1.00 85.38 84 PHE A N 1
ATOM 687 C CA . PHE A 1 84 ? 7.593 1.547 -22.871 1.00 85.38 84 PHE A CA 1
ATOM 688 C C . PHE A 1 84 ? 6.591 2.532 -23.479 1.00 85.38 84 PHE A C 1
ATOM 690 O O . PHE A 1 84 ? 5.513 2.730 -22.927 1.00 85.38 84 PHE A O 1
ATOM 697 N N . ASN A 1 85 ? 6.858 3.072 -24.671 1.00 87.06 85 ASN A N 1
ATOM 698 C CA . ASN A 1 85 ? 5.967 4.029 -25.329 1.00 87.06 85 ASN A CA 1
ATOM 699 C C . ASN A 1 85 ? 4.573 3.447 -25.656 1.00 87.06 85 ASN A C 1
ATOM 701 O O . ASN A 1 85 ? 3.599 4.200 -25.718 1.00 87.06 85 ASN A O 1
ATOM 705 N N . ARG A 1 86 ? 4.451 2.118 -25.815 1.00 87.56 86 ARG A N 1
ATOM 706 C CA . ARG A 1 86 ? 3.159 1.431 -26.006 1.00 87.56 86 ARG A CA 1
ATOM 707 C C . ARG A 1 86 ? 2.355 1.322 -24.713 1.00 87.56 86 ARG A C 1
ATOM 709 O O . ARG A 1 86 ? 1.131 1.398 -24.761 1.00 87.56 86 ARG A O 1
ATOM 716 N N . ILE A 1 87 ? 3.024 1.152 -23.574 1.00 87.50 87 ILE A N 1
ATOM 717 C CA . ILE A 1 87 ? 2.372 0.927 -22.275 1.00 87.50 87 ILE A CA 1
ATOM 718 C C . ILE A 1 87 ? 2.379 2.149 -21.351 1.00 87.50 87 ILE A C 1
ATOM 720 O O . ILE A 1 87 ? 1.686 2.132 -20.336 1.00 87.50 87 ILE A O 1
ATOM 724 N N . LYS A 1 88 ? 3.093 3.225 -21.712 1.00 86.88 88 LYS A N 1
ATOM 725 C CA . LYS A 1 88 ? 3.301 4.425 -20.883 1.00 86.88 88 LYS A CA 1
ATOM 726 C C . LYS A 1 88 ? 2.007 4.984 -20.303 1.00 86.88 88 LYS A C 1
ATOM 728 O O . LYS A 1 88 ? 1.982 5.435 -19.165 1.00 86.88 88 LYS A O 1
ATOM 733 N N . ILE A 1 89 ? 0.924 4.939 -21.083 1.00 89.00 89 ILE A N 1
ATOM 734 C CA . ILE A 1 89 ? -0.373 5.478 -20.676 1.00 89.00 89 ILE A CA 1
ATOM 735 C C . ILE A 1 89 ? -0.894 4.732 -19.441 1.00 89.00 89 ILE A C 1
ATOM 737 O O . ILE A 1 89 ? -1.308 5.363 -18.474 1.00 89.00 89 ILE A O 1
ATOM 741 N N . PHE A 1 90 ? -0.781 3.402 -19.421 1.00 85.69 90 PHE A N 1
ATOM 742 C CA . PHE A 1 90 ? -1.208 2.570 -18.299 1.00 85.69 90 PHE A CA 1
ATOM 743 C C . PHE A 1 90 ? -0.324 2.801 -17.074 1.00 85.69 90 PHE A C 1
ATOM 745 O O . PHE A 1 90 ? -0.832 2.900 -15.963 1.00 85.69 90 PHE A O 1
ATOM 752 N N . THR A 1 91 ? 0.981 2.978 -17.281 1.00 87.75 91 THR A N 1
ATOM 753 C CA . THR A 1 91 ? 1.955 3.236 -16.213 1.00 87.75 91 THR A CA 1
ATOM 754 C C . THR A 1 91 ? 1.665 4.514 -15.429 1.00 87.75 91 THR A C 1
ATOM 756 O O . THR A 1 91 ? 1.863 4.528 -14.220 1.00 87.75 91 THR A O 1
ATOM 759 N N . TYR A 1 92 ? 1.171 5.570 -16.083 1.00 88.38 92 TYR A N 1
ATOM 760 C CA . TYR A 1 92 ? 0.772 6.807 -15.401 1.00 88.38 92 TYR A CA 1
ATOM 761 C C . TYR A 1 92 ? -0.655 6.757 -14.845 1.00 88.38 92 TYR A C 1
ATOM 763 O O . TYR A 1 92 ? -0.927 7.361 -13.812 1.00 88.38 92 TYR A O 1
ATOM 771 N N . ILE A 1 93 ? -1.569 6.035 -15.498 1.00 92.81 93 ILE A N 1
ATOM 772 C CA . ILE A 1 93 ? -2.964 5.927 -15.049 1.00 92.81 93 ILE A CA 1
ATOM 773 C C . ILE A 1 93 ? -3.073 5.157 -13.726 1.00 92.81 93 ILE A C 1
ATOM 775 O O . ILE A 1 93 ? -3.822 5.579 -12.847 1.00 92.81 93 ILE A O 1
ATOM 779 N N . ILE A 1 94 ? -2.321 4.062 -13.563 1.00 92.00 94 ILE A N 1
ATOM 780 C CA . ILE A 1 94 ? -2.350 3.221 -12.354 1.00 92.00 94 ILE A CA 1
ATOM 781 C C . ILE A 1 94 ? -2.127 4.037 -11.063 1.00 92.00 94 ILE A C 1
ATOM 783 O O . ILE A 1 94 ? -3.020 4.023 -10.215 1.00 92.00 94 ILE A O 1
ATOM 787 N N . PRO A 1 95 ? -1.025 4.800 -10.897 1.00 92.12 95 PRO A N 1
ATOM 788 C CA . PRO A 1 95 ? -0.800 5.564 -9.673 1.00 92.12 95 PRO A CA 1
ATOM 789 C C . PRO A 1 95 ? -1.865 6.642 -9.455 1.00 92.12 95 PRO A C 1
ATOM 791 O O . PRO A 1 95 ? -2.282 6.850 -8.321 1.00 92.12 95 PRO A O 1
ATOM 794 N N . ILE A 1 96 ? -2.364 7.294 -10.515 1.00 93.88 96 ILE A N 1
ATOM 795 C CA . ILE A 1 96 ? -3.435 8.300 -10.392 1.00 93.88 96 ILE A CA 1
ATOM 796 C C . ILE A 1 96 ? -4.691 7.673 -9.777 1.00 93.88 96 ILE A C 1
ATOM 798 O O . ILE A 1 96 ? -5.258 8.231 -8.836 1.00 93.88 96 ILE A O 1
ATOM 802 N N . ILE A 1 97 ? -5.102 6.500 -10.262 1.00 94.38 97 ILE A N 1
ATOM 803 C CA . ILE A 1 97 ? -6.254 5.776 -9.714 1.00 94.38 97 ILE A CA 1
ATOM 804 C C . ILE A 1 97 ? -5.992 5.384 -8.254 1.00 94.38 97 ILE A C 1
ATOM 806 O O . ILE A 1 97 ? -6.842 5.653 -7.403 1.00 94.38 97 ILE A O 1
ATOM 810 N N . CYS A 1 98 ? -4.812 4.844 -7.933 1.00 93.88 98 CYS A N 1
ATOM 811 C CA . CYS A 1 98 ? -4.444 4.505 -6.555 1.00 93.88 98 CYS A CA 1
ATOM 812 C C . CYS A 1 98 ? -4.536 5.718 -5.621 1.00 93.88 98 CYS A C 1
ATOM 814 O O . CYS A 1 98 ? -5.159 5.622 -4.569 1.00 93.88 98 CYS A O 1
ATOM 816 N N . PHE A 1 99 ? -4.033 6.888 -6.024 1.00 94.38 99 PHE A N 1
ATOM 817 C CA . PHE A 1 99 ? -4.145 8.104 -5.214 1.00 94.38 99 PHE A CA 1
ATOM 818 C C . PHE A 1 99 ? -5.594 8.525 -4.978 1.00 94.38 99 PHE A C 1
A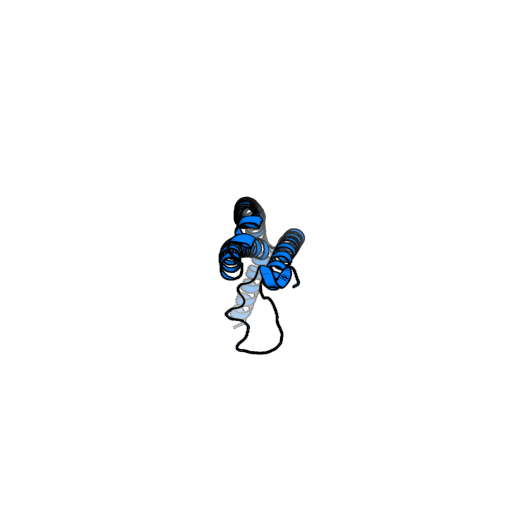TOM 820 O O . PHE A 1 99 ? -5.951 8.891 -3.857 1.00 94.38 99 PHE A O 1
ATOM 827 N N . THR A 1 100 ? -6.452 8.452 -6.001 1.00 95.38 100 THR A N 1
ATOM 828 C CA . THR A 1 100 ? -7.881 8.749 -5.813 1.00 95.38 100 THR A CA 1
ATOM 829 C C . THR A 1 100 ? -8.537 7.773 -4.840 1.00 95.38 100 THR A C 1
ATOM 831 O O . THR A 1 100 ? -9.314 8.193 -3.981 1.00 95.38 100 THR A O 1
ATOM 834 N N . TYR A 1 101 ? -8.170 6.492 -4.910 1.00 94.44 101 TYR A N 1
ATOM 835 C CA . TYR A 1 101 ? -8.643 5.470 -3.987 1.00 94.44 101 TYR A CA 1
ATOM 836 C C . TYR A 1 101 ? -8.162 5.723 -2.552 1.00 94.44 101 TYR A C 1
ATOM 838 O O . TYR A 1 101 ? -8.974 5.669 -1.629 1.00 94.44 101 TYR A O 1
ATOM 846 N N . VAL A 1 102 ? -6.894 6.100 -2.353 1.00 95.44 102 VAL A N 1
ATOM 847 C CA . VAL A 1 102 ? -6.355 6.473 -1.034 1.00 95.44 102 VAL A CA 1
ATOM 848 C C . VAL A 1 102 ? -7.149 7.610 -0.405 1.00 95.44 102 VAL A C 1
ATOM 850 O O . VAL A 1 102 ? -7.519 7.518 0.763 1.00 95.44 102 VAL A O 1
ATOM 853 N N . LEU A 1 103 ? -7.462 8.665 -1.161 1.00 95.38 103 LEU A N 1
ATOM 854 C CA . LEU A 1 103 ? -8.223 9.803 -0.635 1.00 95.38 103 LEU A CA 1
ATOM 855 C C . LEU A 1 103 ? -9.613 9.385 -0.145 1.00 95.38 103 LEU A C 1
ATOM 857 O O . LEU A 1 103 ? -10.026 9.761 0.955 1.00 95.38 103 LEU A O 1
ATOM 861 N N . VAL A 1 104 ? -10.318 8.572 -0.935 1.00 95.44 104 VAL A N 1
ATOM 862 C CA . VAL A 1 104 ? -11.638 8.045 -0.563 1.00 95.44 104 VAL A CA 1
ATOM 863 C C . VAL A 1 104 ? -11.531 7.130 0.656 1.00 95.44 104 VAL A C 1
ATOM 865 O O . VAL A 1 104 ? -12.322 7.255 1.590 1.00 95.44 104 VAL A O 1
ATOM 868 N N . HIS A 1 105 ? -10.534 6.246 0.690 1.00 94.06 105 HIS A N 1
ATOM 869 C CA . HIS A 1 105 ? -10.341 5.300 1.786 1.00 94.06 105 HIS A CA 1
ATOM 870 C C . HIS A 1 105 ? -9.971 5.993 3.096 1.00 94.06 105 HIS A C 1
ATOM 872 O O . HIS A 1 105 ? -10.491 5.620 4.144 1.00 94.06 105 HIS A O 1
ATOM 878 N N . ILE A 1 106 ? -9.131 7.032 3.058 1.00 94.19 106 ILE A N 1
ATOM 879 C CA . ILE A 1 106 ? -8.796 7.854 4.230 1.00 94.19 106 ILE A CA 1
ATOM 880 C C . ILE A 1 106 ? -10.039 8.576 4.746 1.00 94.19 106 ILE A C 1
ATOM 882 O O . ILE A 1 106 ? -10.286 8.568 5.951 1.00 94.19 106 ILE A O 1
ATOM 886 N N . TYR A 1 107 ? -10.849 9.161 3.859 1.00 95.00 107 TYR A N 1
ATOM 887 C CA . TYR A 1 107 ? -12.097 9.816 4.251 1.00 95.00 107 TYR A CA 1
ATOM 888 C C . TYR A 1 107 ? -13.071 8.839 4.929 1.00 95.00 107 TYR A C 1
ATOM 890 O O . TYR A 1 107 ? -13.602 9.134 6.003 1.00 95.00 107 TYR A O 1
ATOM 898 N N . LEU A 1 108 ? -13.270 7.656 4.337 1.00 91.94 108 LEU A N 1
ATOM 899 C CA . LEU A 1 108 ? -14.116 6.606 4.908 1.00 91.94 108 LEU A CA 1
ATOM 900 C C . LEU A 1 108 ? -13.572 6.121 6.254 1.00 91.94 108 LEU A C 1
ATOM 902 O O . LEU A 1 108 ? -14.322 6.059 7.227 1.00 91.94 108 LEU A O 1
ATOM 906 N N . SER A 1 109 ? -12.270 5.845 6.327 1.00 91.56 109 SER A N 1
ATOM 907 C CA . SER A 1 109 ? -11.590 5.389 7.544 1.00 91.56 109 SER A CA 1
ATOM 908 C C . SER A 1 109 ? -11.703 6.416 8.667 1.00 91.56 109 SER A C 1
ATOM 910 O O . SER A 1 109 ? -12.026 6.054 9.793 1.00 91.56 109 SER A O 1
ATOM 912 N N . TYR A 1 110 ? -11.524 7.706 8.369 1.00 90.50 110 TYR A N 1
ATOM 913 C CA . TYR A 1 110 ? -11.712 8.785 9.339 1.00 90.50 110 TYR A CA 1
ATOM 914 C C . TYR A 1 110 ? -13.137 8.798 9.899 1.00 90.50 110 TYR A C 1
ATOM 916 O O . TYR A 1 110 ? -13.328 8.864 11.116 1.00 90.50 110 TYR A O 1
ATOM 924 N N . LYS A 1 111 ? -14.140 8.689 9.021 1.00 89.75 111 LYS A N 1
ATOM 925 C CA . LYS A 1 111 ? -15.547 8.674 9.429 1.00 89.75 111 LYS A CA 1
ATOM 926 C C . LYS A 1 111 ? -15.866 7.459 10.306 1.00 89.75 111 LYS A C 1
ATOM 928 O O . LYS A 1 111 ? -16.475 7.622 11.358 1.00 89.75 111 LYS A O 1
ATOM 933 N N . LEU A 1 112 ? -15.399 6.271 9.922 1.00 88.75 112 LEU A N 1
ATOM 934 C CA . LEU A 1 112 ? -15.564 5.034 10.693 1.00 88.75 112 LEU A CA 1
ATOM 935 C C . LEU A 1 112 ? -14.884 5.126 12.067 1.00 88.75 112 LEU A C 1
ATOM 937 O O . LEU A 1 112 ? -15.508 4.849 13.089 1.00 88.75 112 LEU A O 1
ATOM 941 N N . CYS A 1 113 ? -13.630 5.583 12.116 1.00 85.31 113 CYS A N 1
ATOM 942 C CA . CYS A 1 113 ? -12.895 5.745 13.368 1.00 85.31 113 CYS A CA 1
ATOM 943 C C . CYS A 1 113 ? -13.546 6.761 14.312 1.00 85.31 113 CYS A C 1
ATOM 945 O O . CYS A 1 113 ? -13.465 6.584 15.525 1.00 85.31 113 CYS A O 1
ATOM 947 N N . SER A 1 114 ? -14.192 7.809 13.795 1.00 84.56 114 SER A N 1
ATOM 948 C CA . SER A 1 114 ? -14.911 8.779 14.626 1.00 84.56 114 SER A CA 1
ATOM 949 C C . SER A 1 114 ? -16.127 8.145 15.311 1.00 84.56 114 SER A C 1
ATOM 951 O O . SER A 1 114 ? -16.256 8.240 16.534 1.00 84.56 114 SER A O 1
ATOM 953 N N . GLU A 1 115 ? -16.960 7.427 14.555 1.00 83.75 115 GLU A N 1
ATOM 954 C CA . GLU A 1 115 ? -18.166 6.759 15.068 1.00 83.75 115 GLU A CA 1
ATOM 955 C C . GLU A 1 115 ? -17.825 5.660 16.084 1.00 83.75 115 GLU A C 1
ATOM 957 O O . GLU A 1 115 ? -18.367 5.590 17.195 1.00 83.75 115 GLU A O 1
ATOM 962 N N . PHE A 1 116 ? -16.859 4.812 15.743 1.00 77.31 116 PHE A N 1
ATOM 963 C CA . PHE A 1 116 ? -16.445 3.736 16.627 1.00 77.31 116 PHE A CA 1
ATOM 964 C C . PHE A 1 116 ? -15.607 4.236 17.804 1.00 77.31 116 PHE A C 1
ATOM 966 O O . PHE A 1 116 ? -15.736 3.719 18.911 1.00 77.31 116 PHE A O 1
ATOM 973 N N . GLY A 1 117 ? -14.757 5.246 17.606 1.00 73.44 117 GLY A N 1
ATOM 974 C CA . GLY A 1 117 ? -13.960 5.857 18.671 1.00 73.44 117 GLY A CA 1
ATOM 975 C C . GLY A 1 117 ? -14.843 6.507 19.732 1.00 73.44 117 GLY A C 1
ATOM 976 O O . GLY A 1 117 ? -14.614 6.324 20.929 1.00 73.44 117 GLY A O 1
ATOM 977 N N . TRP A 1 118 ? -15.917 7.175 19.305 1.00 73.19 118 TRP A N 1
ATOM 978 C CA . TRP A 1 118 ? -16.946 7.690 20.204 1.00 73.19 118 TRP A CA 1
ATOM 979 C C . TRP A 1 118 ? -17.677 6.568 20.956 1.00 73.19 118 TRP A C 1
ATOM 981 O O . TRP A 1 118 ? -17.902 6.668 22.164 1.00 73.19 118 TRP A O 1
ATOM 991 N N . THR A 1 119 ? -17.988 5.464 20.274 1.00 69.25 119 THR A N 1
ATOM 992 C CA . THR A 1 119 ? -18.639 4.287 20.874 1.00 69.25 119 THR A CA 1
ATOM 993 C C . THR A 1 119 ? -17.755 3.612 21.926 1.00 69.25 119 THR A C 1
ATOM 995 O O . THR A 1 119 ? -18.219 3.320 23.029 1.00 69.25 119 THR A O 1
ATOM 998 N N . ILE A 1 120 ? -16.464 3.433 21.641 1.00 70.69 120 ILE A N 1
ATOM 999 C CA . ILE A 1 120 ? -15.472 2.894 22.581 1.00 70.69 120 ILE A CA 1
ATOM 1000 C C . ILE A 1 120 ? -15.298 3.812 23.786 1.00 70.69 120 ILE A C 1
ATOM 1002 O O . ILE A 1 120 ? -15.372 3.326 24.916 1.00 70.69 120 ILE A O 1
ATOM 1006 N N . TYR A 1 121 ? -15.153 5.124 23.568 1.00 69.94 121 TYR A N 1
ATOM 1007 C CA . TYR A 1 121 ? -15.071 6.107 24.650 1.00 69.94 121 TYR A CA 1
ATOM 1008 C C . TYR A 1 121 ? -16.277 6.002 25.586 1.00 69.94 121 TYR A C 1
ATOM 1010 O O . TYR A 1 121 ? -16.126 5.950 26.809 1.00 69.94 121 TYR A O 1
ATOM 1018 N N . LYS A 1 122 ? -17.480 5.890 25.015 1.00 70.19 122 LYS A N 1
ATOM 1019 C CA . LYS A 1 122 ? -18.707 5.734 25.791 1.00 70.19 122 LYS A CA 1
ATOM 1020 C C . LYS A 1 122 ? -18.774 4.388 26.499 1.00 70.19 122 LYS A C 1
ATOM 1022 O O . LYS A 1 122 ? -19.201 4.364 27.642 1.00 70.19 122 LYS A O 1
ATOM 1027 N N . SER A 1 123 ? -18.329 3.293 25.885 1.00 68.81 123 SER A N 1
ATOM 1028 C CA . SER A 1 123 ? -18.320 1.980 26.544 1.00 68.81 123 SER A CA 1
ATOM 1029 C C . SER A 1 123 ? -17.382 1.960 27.756 1.00 68.81 123 SER A C 1
ATOM 1031 O O . SER A 1 123 ? -17.780 1.516 28.825 1.00 68.81 123 SER A O 1
ATOM 1033 N N . ILE A 1 124 ? -16.188 2.550 27.643 1.00 69.75 124 ILE A N 1
ATOM 1034 C CA . ILE A 1 124 ? -15.212 2.619 28.738 1.00 69.75 124 ILE A CA 1
ATOM 1035 C C . ILE A 1 124 ? -15.691 3.587 29.830 1.00 69.75 124 ILE A C 1
ATOM 1037 O O . ILE A 1 124 ? -15.523 3.317 31.018 1.00 69.75 124 ILE A O 1
ATOM 1041 N N . GLY A 1 125 ? -16.303 4.709 29.442 1.00 65.50 125 GLY A N 1
ATOM 1042 C CA . GLY A 1 125 ? -16.837 5.703 30.375 1.00 65.50 125 GLY A CA 1
ATOM 1043 C C . GLY A 1 125 ? -18.154 5.300 31.051 1.00 65.50 125 GLY A C 1
ATOM 1044 O O . GLY A 1 125 ? -18.410 5.726 32.177 1.00 65.50 125 GLY A O 1
ATOM 1045 N N . ALA A 1 126 ? -18.987 4.488 30.392 1.00 67.88 126 ALA A N 1
ATOM 1046 C CA . ALA A 1 126 ? -20.313 4.083 30.864 1.00 67.88 126 ALA A CA 1
ATOM 1047 C C . ALA A 1 126 ? -20.358 2.675 31.472 1.00 67.88 126 ALA A C 1
ATOM 1049 O O . ALA A 1 126 ? -21.394 2.305 32.031 1.00 67.88 126 ALA A O 1
ATOM 1050 N N . ASP A 1 127 ? -19.280 1.887 31.401 1.00 68.50 127 ASP A N 1
ATOM 1051 C CA . ASP A 1 127 ? -19.256 0.578 32.046 1.00 68.50 127 ASP A CA 1
ATOM 1052 C C . ASP A 1 127 ? -19.220 0.726 33.577 1.00 68.50 127 ASP A C 1
ATOM 1054 O O . ASP A 1 127 ? -18.185 0.894 34.233 1.00 68.50 127 ASP A O 1
ATOM 1058 N N . SER A 1 128 ? -20.412 0.657 34.171 1.00 61.09 128 SER A N 1
ATOM 1059 C CA . SER A 1 128 ? -20.626 0.698 35.614 1.00 61.09 128 SER A CA 1
ATOM 1060 C C . SER A 1 128 ? -19.976 -0.486 36.336 1.00 61.09 128 SER A C 1
ATOM 1062 O O . SER A 1 128 ? -19.718 -0.385 37.540 1.00 61.09 128 SER A O 1
ATOM 1064 N N . LYS A 1 129 ? -19.640 -1.578 35.630 1.00 65.88 129 LYS A N 1
ATOM 1065 C CA . LYS A 1 129 ? -18.975 -2.754 36.211 1.00 65.88 129 LYS A CA 1
ATOM 1066 C C . LYS A 1 129 ? -17.519 -2.473 36.559 1.00 65.88 129 LYS A C 1
ATOM 1068 O O . LYS A 1 129 ? -17.075 -2.873 37.631 1.00 65.88 129 LYS A O 1
ATOM 1073 N N . LEU A 1 130 ? -16.796 -1.712 35.735 1.00 68.81 130 LEU A N 1
ATOM 1074 C CA . LEU A 1 130 ? -15.433 -1.262 36.048 1.00 68.81 130 LEU A CA 1
ATOM 1075 C C . LEU A 1 130 ? -15.407 -0.372 37.298 1.00 68.81 130 LEU A C 1
ATOM 1077 O O . LEU A 1 130 ? -14.524 -0.507 38.147 1.00 68.81 130 LEU A O 1
ATOM 1081 N N . ARG A 1 131 ? -16.410 0.500 37.457 1.00 69.25 131 ARG A N 1
ATOM 1082 C CA . ARG A 1 131 ? -16.570 1.320 38.666 1.00 69.25 131 ARG A CA 1
ATOM 1083 C C . ARG A 1 131 ? -16.956 0.476 39.884 1.00 69.25 131 ARG A C 1
ATOM 1085 O O . ARG A 1 131 ? -16.397 0.683 40.957 1.00 69.25 131 ARG A O 1
ATOM 1092 N N . SER A 1 132 ? -17.862 -0.485 39.718 1.00 74.19 132 SER A N 1
ATOM 1093 C CA . SER A 1 132 ? -18.291 -1.388 40.792 1.00 74.19 132 SER A CA 1
ATOM 1094 C C . SER A 1 132 ? -17.136 -2.255 41.298 1.00 74.19 132 SER A C 1
ATOM 1096 O O . SER A 1 132 ? -16.866 -2.281 42.496 1.00 74.19 132 SER A O 1
ATOM 1098 N N . ASN A 1 133 ? -16.362 -2.862 40.396 1.00 77.62 133 ASN A N 1
ATOM 1099 C CA . ASN A 1 133 ? -15.221 -3.705 40.755 1.00 77.62 133 ASN A CA 1
ATOM 1100 C C . ASN A 1 133 ? -14.123 -2.917 41.486 1.00 77.62 133 ASN A C 1
ATOM 1102 O O . ASN A 1 133 ? -13.552 -3.422 42.451 1.00 77.62 133 ASN A O 1
ATOM 1106 N N . LYS A 1 134 ? -13.876 -1.654 41.100 1.00 80.62 134 LYS A N 1
ATOM 1107 C CA . LYS A 1 134 ? -12.965 -0.757 41.836 1.00 80.62 134 LYS A CA 1
ATOM 1108 C C . LYS A 1 134 ? -13.449 -0.482 43.262 1.00 80.62 134 LYS A C 1
ATOM 1110 O O . LYS A 1 134 ? -12.647 -0.513 44.191 1.00 80.62 134 LYS A O 1
ATOM 1115 N N . ILE A 1 135 ? -14.748 -0.243 43.450 1.00 82.62 135 ILE A N 1
ATOM 1116 C CA . ILE A 1 135 ? -15.337 -0.003 44.778 1.00 82.62 135 ILE A CA 1
ATOM 1117 C C . ILE A 1 135 ? -15.297 -1.277 45.631 1.00 82.62 135 ILE A C 1
ATOM 1119 O O . ILE A 1 135 ? -14.963 -1.205 46.812 1.00 82.62 135 ILE A O 1
ATOM 1123 N N . VAL A 1 136 ? -15.589 -2.441 45.044 1.00 85.69 136 VAL A N 1
ATOM 1124 C CA . VAL A 1 136 ? -15.506 -3.742 45.725 1.00 85.69 136 VAL A CA 1
ATOM 1125 C C . VAL A 1 136 ? -14.072 -4.034 46.165 1.00 85.69 136 VAL A C 1
ATOM 1127 O O . VAL A 1 136 ? -13.869 -4.368 47.329 1.00 85.69 136 VAL A O 1
ATOM 1130 N N . MET A 1 137 ? -13.077 -3.836 45.293 1.00 84.00 137 MET A N 1
ATOM 1131 C CA . MET A 1 137 ? -11.663 -3.988 45.658 1.00 84.00 137 MET A CA 1
ATOM 1132 C C . MET A 1 137 ? -11.226 -3.002 46.742 1.00 84.00 137 MET A C 1
ATOM 1134 O O . MET A 1 137 ? -10.523 -3.393 47.669 1.00 84.00 137 MET A O 1
ATOM 1138 N N . HIS A 1 138 ? -11.659 -1.742 46.669 1.00 87.88 138 HIS A N 1
ATOM 1139 C CA . HIS A 1 138 ? -11.349 -0.753 47.700 1.00 87.88 138 HIS A CA 1
ATOM 1140 C C . HIS A 1 138 ? -11.945 -1.141 49.062 1.00 87.88 138 HIS A C 1
ATOM 1142 O O . HIS A 1 138 ? -11.244 -1.100 50.070 1.00 87.88 138 HIS A O 1
ATOM 1148 N N . LYS A 1 139 ? -13.203 -1.606 49.093 1.00 86.44 139 LYS A N 1
ATOM 1149 C CA . LYS A 1 139 ? -13.833 -2.155 50.306 1.00 86.44 139 LYS A CA 1
ATOM 1150 C C . LYS A 1 139 ? -13.084 -3.371 50.847 1.00 86.44 139 LYS A C 1
ATOM 1152 O O . LYS A 1 139 ? -12.898 -3.469 52.053 1.00 86.44 139 LYS A O 1
ATOM 1157 N N . TRP A 1 140 ? -12.651 -4.273 49.969 1.00 88.31 140 TRP A N 1
ATOM 1158 C CA . TRP A 1 140 ? -11.858 -5.443 50.344 1.00 88.31 140 TRP A CA 1
ATOM 1159 C C . TRP A 1 140 ? -10.515 -5.055 50.966 1.00 88.31 140 TRP A C 1
ATOM 1161 O O . TRP A 1 140 ? -10.172 -5.570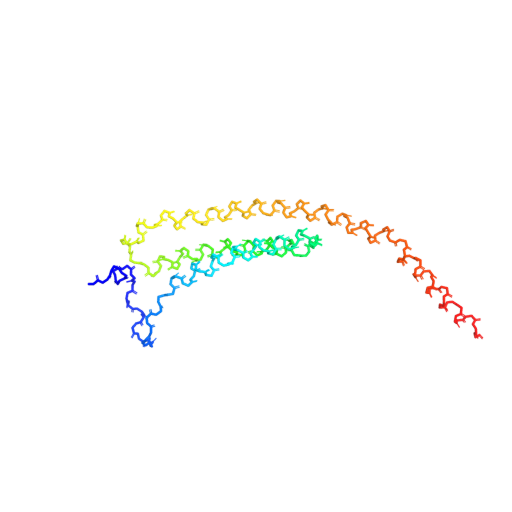 52.025 1.00 88.31 140 TRP A O 1
ATOM 1171 N N . MET A 1 141 ? -9.792 -4.106 50.361 1.00 87.88 141 MET A N 1
ATOM 1172 C CA . MET A 1 141 ? -8.542 -3.589 50.924 1.00 87.88 141 MET A CA 1
ATOM 1173 C C . MET A 1 141 ? -8.763 -2.974 52.305 1.00 87.88 141 MET A C 1
ATOM 1175 O O . MET A 1 141 ? -8.058 -3.326 53.242 1.00 87.88 141 MET A O 1
ATOM 1179 N N . LEU A 1 142 ? -9.765 -2.105 52.464 1.00 89.81 142 LEU A N 1
ATOM 1180 C CA . LEU A 1 142 ? -10.059 -1.495 53.763 1.00 89.81 142 LEU A CA 1
ATOM 1181 C C . LEU A 1 142 ? -10.439 -2.535 54.824 1.00 89.81 142 LEU A C 1
ATOM 1183 O O . LEU A 1 142 ? -10.025 -2.407 55.970 1.00 89.81 142 LEU A O 1
ATOM 1187 N N . ASN A 1 143 ? -11.180 -3.579 54.449 1.00 91.06 143 ASN A N 1
ATOM 1188 C CA . ASN A 1 143 ? -11.546 -4.651 55.372 1.00 91.06 143 ASN A CA 1
ATOM 1189 C C . ASN A 1 143 ? -10.331 -5.488 55.813 1.00 91.06 143 ASN A C 1
ATOM 1191 O O . ASN A 1 143 ? -10.275 -5.909 56.960 1.00 91.06 143 ASN A O 1
ATOM 1195 N N . ILE A 1 144 ? -9.345 -5.689 54.930 1.00 86.69 144 ILE A N 1
ATOM 1196 C CA . ILE A 1 144 ? -8.065 -6.328 55.276 1.00 86.69 144 ILE A CA 1
ATOM 1197 C C . ILE A 1 144 ? -7.257 -5.456 56.248 1.00 86.69 144 ILE A C 1
ATOM 1199 O O . ILE A 1 144 ? -6.719 -5.971 57.222 1.00 86.69 144 ILE A O 1
ATOM 1203 N N . PHE A 1 145 ? -7.177 -4.143 56.009 1.00 85.81 145 PHE A N 1
ATOM 1204 C CA . PHE A 1 145 ? -6.393 -3.238 56.861 1.00 85.81 145 PHE A CA 1
ATOM 1205 C C . PHE A 1 145 ? -7.035 -2.959 58.226 1.00 85.81 145 PHE A C 1
ATOM 1207 O O . PHE A 1 145 ? -6.319 -2.622 59.158 1.00 85.81 145 PHE A O 1
ATOM 1214 N N . ASN A 1 146 ? -8.354 -3.112 58.353 1.00 81.62 146 ASN A N 1
ATOM 1215 C CA . ASN A 1 146 ? -9.091 -2.896 59.602 1.00 81.62 146 ASN A CA 1
ATOM 1216 C C . ASN A 1 146 ? -9.162 -4.150 60.503 1.00 81.62 146 ASN A C 1
ATOM 1218 O O . ASN A 1 146 ? -9.855 -4.134 61.515 1.00 81.62 146 ASN A O 1
ATOM 1222 N N . TYR A 1 147 ? -8.510 -5.253 60.112 1.00 71.00 147 TYR A N 1
ATOM 1223 C CA . TYR A 1 147 ? -8.455 -6.509 60.878 1.00 71.00 147 TYR A CA 1
ATOM 1224 C C . TYR A 1 147 ? -7.135 -6.682 61.667 1.00 71.00 147 TYR A C 1
ATOM 1226 O O . TYR A 1 147 ? -6.878 -7.757 62.206 1.00 71.00 147 TYR A O 1
ATOM 1234 N N . ASN A 1 148 ? -6.313 -5.629 61.731 1.00 56.16 148 ASN A N 1
ATOM 1235 C CA . ASN A 1 148 ? -5.146 -5.480 62.613 1.00 56.16 148 ASN A CA 1
ATOM 1236 C C . ASN A 1 148 ? -5.416 -4.369 63.629 1.00 56.16 148 ASN A C 1
ATOM 1238 O O . ASN A 1 148 ? -4.904 -4.487 64.762 1.00 56.16 148 ASN A O 1
#

Sequence (148 aa):
MTLKDQCYHNNELDNETGNNITPLPLYLFIFICSELFLIYVTYDALYHNNNIEIIGSAIY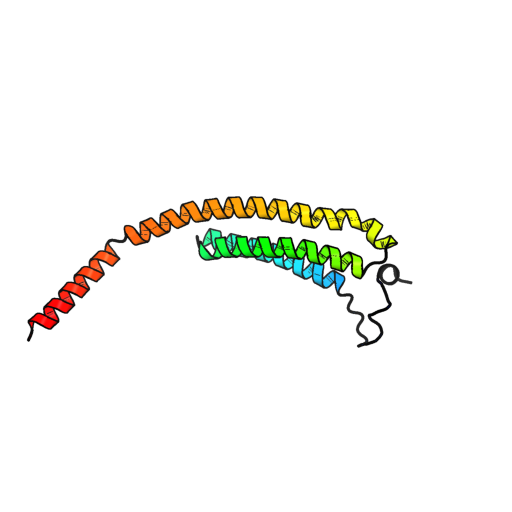NTLNSCYSIIQAFQLYKYLTEECFNRIKIFTYIIPIICFTYVLVHIYLSYKLCSEFGWTIYKSIGADSKLRSNKIVMHKWMLNIFNYN